Protein AF-T1GVU7-F1 (afdb_monomer)

InterPro domains:
  IPR006170 Pheromone/general odorant binding protein [PF01395] (44-124)
  IPR036728 Pheromone/general odorant binding protein superfamily [G3DSA:1.10.238.20] (23-126)
  IPR036728 Pheromone/general odorant binding protein superfamily [SSF47565] (43-124)

pLDDT: mean 81.5, std 18.79, range [39.06, 96.56]

Nearest PDB structures (foldseek):
  6qq4-assembly2_B  TM=6.944E-01  e=7.236E-03  Drosophila melanogaster
  4pt1-assembly2_B  TM=6.333E-01  e=7.872E-02  Locusta migratoria
  3b7a-assembly2_B  TM=6.644E-01  e=1.545E-01  Drosophila melanogaster
  3q8i-assembly1_A  TM=6.057E-01  e=6.607E-01  Anopheles gambiae
  7nyj-assembly1_A  TM=5.740E-01  e=3.734E-01  Varroa destructor

Radius of gyration: 17.36 Å; Cα contacts (8 Å, |Δi|>4): 112; chains: 1; bounding box: 54×26×38 Å

Structure (mmCIF, N/CA/C/O backbone):
data_AF-T1GVU7-F1
#
_entry.id   AF-T1GVU7-F1
#
loop_
_atom_site.group_PDB
_atom_site.id
_atom_site.type_symbol
_atom_site.label_atom_id
_atom_site.label_alt_id
_atom_site.label_comp_id
_atom_site.label_asym_id
_atom_site.label_entity_id
_atom_site.label_seq_id
_atom_site.pdbx_PDB_ins_code
_atom_site.Cartn_x
_atom_site.Cartn_y
_atom_site.Cartn_z
_atom_site.occupancy
_atom_site.B_iso_or_equiv
_atom_site.auth_seq_id
_atom_site.auth_comp_id
_atom_site.auth_asym_id
_atom_site.auth_atom_id
_atom_site.pdbx_PDB_model_num
ATOM 1 N N . MET A 1 1 ? 42.515 -2.861 -7.923 1.00 44.53 1 MET A N 1
ATOM 2 C CA . MET A 1 1 ? 41.591 -3.994 -8.131 1.00 44.53 1 MET A CA 1
ATOM 3 C C . MET A 1 1 ? 41.293 -4.584 -6.760 1.00 44.53 1 MET A C 1
ATOM 5 O O . MET A 1 1 ? 42.116 -5.329 -6.258 1.00 44.53 1 MET A O 1
ATOM 9 N N . ASN A 1 2 ? 40.235 -4.118 -6.086 1.00 41.12 2 ASN A N 1
ATOM 10 C CA . ASN A 1 2 ? 39.829 -4.633 -4.767 1.00 41.12 2 ASN A CA 1
ATOM 11 C C . ASN A 1 2 ? 38.379 -4.227 -4.432 1.00 41.12 2 ASN A C 1
ATOM 13 O O . ASN A 1 2 ? 38.093 -3.709 -3.364 1.00 41.12 2 ASN A O 1
ATOM 17 N N . ILE A 1 3 ? 37.458 -4.425 -5.381 1.00 47.47 3 ILE A N 1
ATOM 18 C CA . ILE A 1 3 ? 36.018 -4.178 -5.159 1.00 47.47 3 ILE A CA 1
ATOM 19 C C . ILE A 1 3 ? 35.352 -5.403 -4.492 1.00 47.47 3 ILE A C 1
ATOM 21 O O . ILE A 1 3 ? 34.315 -5.275 -3.854 1.00 47.47 3 ILE A O 1
ATOM 25 N N . LEU A 1 4 ? 35.993 -6.583 -4.531 1.00 41.12 4 LEU A N 1
ATOM 26 C CA . LEU A 1 4 ? 35.461 -7.801 -3.904 1.00 41.12 4 LEU A CA 1
ATOM 27 C C . LEU A 1 4 ? 35.395 -7.740 -2.368 1.00 41.12 4 LEU A C 1
ATOM 29 O O . LEU A 1 4 ? 34.512 -8.353 -1.779 1.00 41.12 4 LEU A O 1
ATOM 33 N N . PHE A 1 5 ? 36.297 -7.007 -1.709 1.00 39.06 5 PHE A N 1
ATOM 34 C CA . PHE A 1 5 ? 36.327 -6.962 -0.241 1.00 39.06 5 PHE A CA 1
ATOM 35 C C . PHE A 1 5 ? 35.216 -6.094 0.366 1.00 39.06 5 PHE A C 1
ATOM 37 O O . PHE A 1 5 ? 34.798 -6.354 1.490 1.00 39.06 5 PHE A O 1
ATOM 44 N N . SER A 1 6 ? 34.692 -5.112 -0.374 1.00 46.31 6 SER A N 1
ATOM 45 C CA . SER A 1 6 ? 33.597 -4.259 0.109 1.00 46.31 6 SER A CA 1
ATOM 46 C C . SER A 1 6 ? 32.228 -4.937 0.020 1.00 46.31 6 SER A C 1
ATOM 48 O O . SER A 1 6 ? 31.402 -4.721 0.899 1.00 46.31 6 SER A O 1
ATOM 50 N N . LEU A 1 7 ? 31.999 -5.809 -0.972 1.00 43.28 7 LEU A N 1
ATOM 51 C CA . LEU A 1 7 ? 30.766 -6.607 -1.055 1.00 43.28 7 LEU A CA 1
ATOM 52 C C . LEU A 1 7 ? 30.707 -7.697 0.024 1.00 43.28 7 LEU A C 1
ATOM 54 O O . LEU A 1 7 ? 29.658 -7.912 0.622 1.00 43.28 7 LEU A O 1
ATOM 58 N N . LEU A 1 8 ? 31.839 -8.337 0.332 1.00 44.25 8 LEU A N 1
ATOM 59 C CA . LEU A 1 8 ? 31.912 -9.340 1.401 1.00 44.25 8 LEU A CA 1
ATOM 60 C C . LEU A 1 8 ? 31.674 -8.739 2.796 1.00 44.25 8 LEU A C 1
ATOM 62 O O . LEU A 1 8 ? 31.098 -9.403 3.650 1.00 44.25 8 LEU A O 1
ATOM 66 N N . ALA A 1 9 ? 32.060 -7.482 3.025 1.00 47.06 9 ALA A N 1
ATOM 67 C CA . ALA A 1 9 ? 31.804 -6.806 4.296 1.00 47.06 9 ALA A CA 1
ATOM 68 C C . ALA A 1 9 ? 30.318 -6.454 4.503 1.00 47.06 9 ALA A C 1
ATOM 70 O O . ALA A 1 9 ? 29.846 -6.499 5.634 1.00 47.06 9 ALA A O 1
ATOM 71 N N . LEU A 1 10 ? 29.570 -6.159 3.433 1.00 45.91 10 LEU A N 1
ATOM 72 C CA . LEU A 1 10 ? 28.118 -5.938 3.502 1.00 45.91 10 LEU A CA 1
ATOM 73 C C . LEU A 1 10 ? 27.349 -7.239 3.771 1.00 45.91 10 LEU A C 1
ATOM 75 O O . LEU A 1 10 ? 26.410 -7.233 4.560 1.00 45.91 10 LEU A O 1
ATOM 79 N N . ILE A 1 11 ? 27.799 -8.361 3.199 1.00 51.34 11 ILE A N 1
ATOM 80 C CA . ILE A 1 11 ? 27.214 -9.688 3.459 1.00 51.34 11 ILE A CA 1
ATOM 81 C C . ILE A 1 11 ? 27.446 -10.114 4.921 1.00 51.34 11 ILE A C 1
ATOM 83 O O . ILE A 1 11 ? 26.540 -10.631 5.559 1.00 51.34 11 ILE A O 1
ATOM 87 N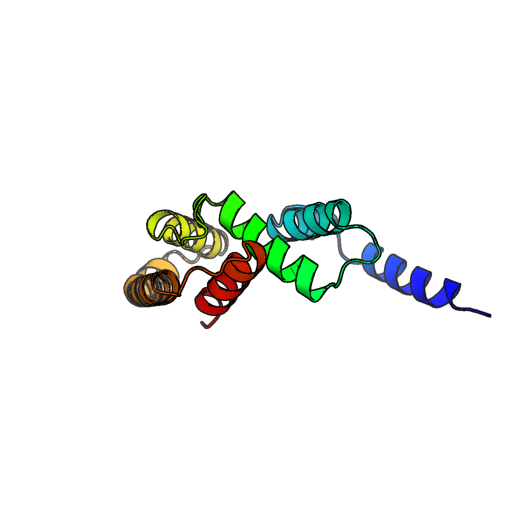 N . LEU A 1 12 ? 28.620 -9.828 5.494 1.00 43.38 12 LEU A N 1
ATOM 88 C CA . LEU A 1 12 ? 28.937 -10.217 6.877 1.00 43.38 12 LEU A CA 1
ATOM 89 C C . LEU A 1 12 ? 28.261 -9.349 7.952 1.00 43.38 12 LEU A C 1
ATOM 91 O O . LEU A 1 12 ? 28.143 -9.789 9.091 1.00 43.38 12 LEU A O 1
ATOM 95 N N . ILE A 1 13 ? 27.805 -8.137 7.620 1.00 49.53 13 ILE A N 1
ATOM 96 C CA . ILE A 1 13 ? 26.945 -7.353 8.525 1.00 49.53 13 ILE A CA 1
ATOM 97 C C . ILE A 1 13 ? 25.517 -7.927 8.514 1.00 49.53 13 ILE A C 1
ATOM 99 O O . ILE A 1 13 ? 24.872 -7.960 9.563 1.00 49.53 13 ILE A O 1
ATOM 103 N N . TYR A 1 14 ? 25.075 -8.471 7.373 1.00 45.91 14 TYR A N 1
ATOM 104 C CA . TYR A 1 14 ? 23.792 -9.166 7.223 1.00 45.91 14 TYR A CA 1
ATOM 105 C C . TYR A 1 14 ? 23.692 -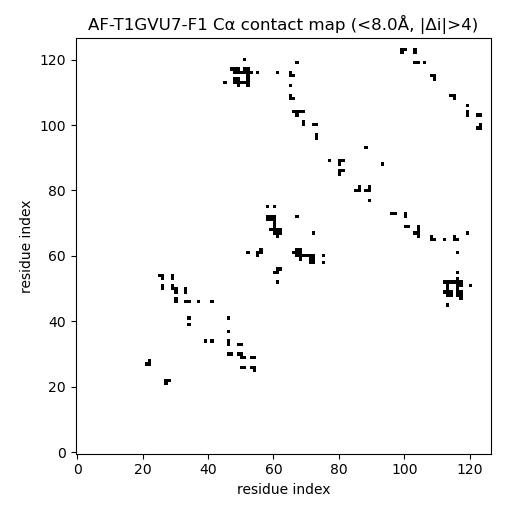10.434 8.095 1.00 45.91 14 TYR A C 1
ATOM 107 O O . TYR A 1 14 ? 22.616 -10.746 8.585 1.00 45.91 14 TYR A O 1
ATOM 115 N N . ASP A 1 15 ? 24.814 -11.111 8.368 1.00 40.25 15 ASP A N 1
ATOM 116 C CA . ASP A 1 15 ? 24.863 -12.313 9.224 1.00 40.25 15 ASP A CA 1
ATOM 117 C C . ASP A 1 15 ? 24.755 -12.029 10.739 1.00 40.25 15 ASP A C 1
ATOM 119 O O . ASP A 1 15 ? 24.605 -12.957 11.534 1.00 40.25 15 ASP A O 1
ATOM 123 N N . SER A 1 16 ? 24.867 -10.766 11.172 1.00 45.59 16 SER A N 1
ATOM 124 C CA . SER A 1 16 ? 24.842 -10.391 12.603 1.00 45.59 16 SER A CA 1
ATOM 125 C C . SER A 1 16 ? 23.523 -9.771 13.074 1.00 45.59 16 SER A C 1
ATOM 127 O O . SER A 1 16 ? 23.331 -9.560 14.272 1.00 45.59 16 SER A O 1
ATOM 129 N N . ILE A 1 17 ? 22.607 -9.532 12.138 1.00 48.25 17 ILE A N 1
ATOM 130 C CA . ILE A 1 17 ? 21.189 -9.312 12.402 1.00 48.25 17 ILE A CA 1
ATOM 131 C C . ILE A 1 17 ? 20.543 -10.694 12.287 1.00 48.25 17 ILE A C 1
ATOM 133 O O . ILE A 1 17 ? 20.712 -11.357 11.267 1.00 48.25 17 ILE A O 1
ATOM 137 N N . SER A 1 18 ? 19.869 -11.174 13.332 1.00 43.62 18 SER A N 1
ATOM 138 C CA . SER A 1 18 ? 19.136 -12.444 13.298 1.00 43.62 18 SER A CA 1
ATOM 139 C C . SER A 1 18 ? 18.236 -12.478 12.058 1.00 43.62 18 SER A C 1
ATOM 141 O O . SER A 1 18 ? 17.228 -11.780 11.998 1.00 43.62 18 SER A O 1
ATOM 143 N N . GLN A 1 19 ? 18.581 -13.312 11.068 1.00 44.59 19 GLN A N 1
ATOM 144 C CA . GLN A 1 19 ? 17.701 -13.624 9.934 1.00 44.59 19 GLN A CA 1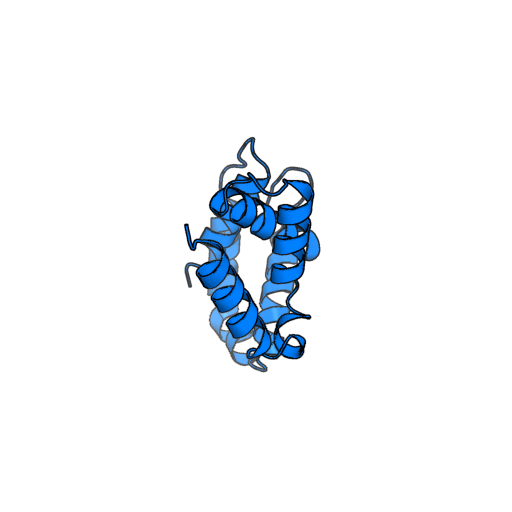
ATOM 145 C C . GLN A 1 19 ? 16.304 -14.057 10.412 1.00 44.59 19 GLN A C 1
ATOM 147 O O . GLN A 1 19 ? 15.325 -13.846 9.706 1.00 44.59 19 GLN A O 1
ATOM 152 N N . ASP A 1 20 ? 16.205 -14.585 11.633 1.00 44.31 20 ASP A N 1
ATOM 153 C CA . ASP A 1 20 ? 14.951 -14.999 12.253 1.00 44.31 20 ASP A CA 1
ATOM 154 C C . ASP A 1 20 ? 13.992 -13.831 12.576 1.00 44.31 20 ASP A C 1
ATOM 156 O O . ASP A 1 20 ? 12.785 -14.038 12.484 1.00 44.31 20 ASP A O 1
ATOM 160 N N . ASP A 1 21 ? 14.466 -12.606 12.855 1.00 48.47 21 ASP A N 1
ATOM 161 C CA . ASP A 1 21 ? 13.572 -11.474 13.191 1.00 48.47 21 ASP A CA 1
ATOM 162 C C . ASP A 1 21 ? 12.999 -10.760 11.954 1.00 48.47 21 ASP A C 1
ATOM 164 O O . ASP A 1 21 ? 11.900 -10.216 12.010 1.00 48.47 21 ASP A O 1
ATOM 168 N N . PHE A 1 22 ? 13.697 -10.801 10.813 1.00 48.22 22 PHE A N 1
ATOM 169 C CA . PHE A 1 22 ? 13.221 -10.208 9.550 1.00 48.22 22 PHE A CA 1
ATOM 170 C C . PHE A 1 22 ? 12.475 -11.203 8.649 1.00 48.22 22 PHE A C 1
ATOM 172 O O . PHE A 1 22 ? 11.763 -10.791 7.736 1.00 48.22 22 PHE A O 1
ATOM 179 N N . SER A 1 23 ? 12.612 -12.511 8.899 1.00 50.53 23 SER A N 1
ATOM 180 C CA . SER A 1 23 ? 12.038 -13.580 8.062 1.00 50.53 23 SER A CA 1
ATOM 181 C C . SER A 1 23 ? 10.507 -13.651 8.035 1.00 50.53 23 SER A C 1
ATOM 183 O O . SER A 1 23 ? 9.959 -14.368 7.203 1.00 50.53 23 SER A O 1
ATOM 185 N N . ASN A 1 24 ? 9.818 -12.924 8.921 1.00 64.19 24 ASN A N 1
ATOM 186 C CA . ASN A 1 24 ? 8.355 -12.900 8.985 1.00 64.19 24 ASN A CA 1
ATOM 187 C C . ASN A 1 24 ? 7.743 -11.553 8.582 1.00 64.19 24 ASN A C 1
ATOM 189 O O . ASN A 1 24 ? 6.523 -11.419 8.661 1.00 64.19 24 ASN A O 1
ATOM 193 N N . ASP A 1 25 ? 8.538 -10.562 8.164 1.00 80.31 25 ASP A N 1
ATOM 194 C CA . ASP A 1 25 ? 7.986 -9.287 7.706 1.00 80.31 25 ASP A CA 1
ATOM 195 C C . ASP A 1 25 ? 7.472 -9.431 6.258 1.00 80.31 25 ASP A C 1
ATOM 197 O O . ASP A 1 25 ? 8.264 -9.628 5.324 1.00 80.31 25 ASP A O 1
ATOM 201 N N . PRO A 1 26 ? 6.150 -9.299 6.026 1.00 85.62 26 PRO A N 1
ATOM 202 C CA . PRO A 1 26 ? 5.575 -9.475 4.701 1.00 85.62 26 PRO A CA 1
ATOM 203 C C . PRO A 1 26 ? 6.091 -8.464 3.666 1.00 85.62 26 PRO A C 1
ATOM 205 O O . PRO A 1 26 ? 5.931 -8.721 2.464 1.00 85.62 26 PRO A O 1
ATOM 208 N N . TYR A 1 27 ? 6.683 -7.346 4.103 1.00 87.44 27 TYR A N 1
ATOM 209 C CA . TYR A 1 27 ? 7.314 -6.344 3.251 1.00 87.44 27 TYR A CA 1
ATOM 210 C C . TYR A 1 27 ? 8.638 -6.836 2.675 1.00 87.44 27 TYR A C 1
ATOM 212 O O . TYR A 1 27 ? 8.840 -6.745 1.463 1.00 87.44 27 TYR A O 1
ATOM 220 N N . PHE A 1 28 ? 9.516 -7.412 3.501 1.00 90.50 28 PHE A N 1
ATOM 221 C CA . PHE A 1 28 ? 10.806 -7.930 3.036 1.00 90.50 28 PHE A CA 1
ATOM 222 C C . PHE A 1 28 ? 10.625 -9.049 2.010 1.00 90.50 28 PHE A C 1
ATOM 224 O O . PHE A 1 28 ? 11.294 -9.038 0.975 1.00 90.50 28 PHE A O 1
ATOM 231 N N . ASP A 1 29 ? 9.654 -9.938 2.226 1.00 91.50 29 ASP A N 1
ATOM 232 C CA . ASP A 1 29 ? 9.240 -10.926 1.223 1.00 91.50 29 ASP A CA 1
ATOM 233 C C . ASP A 1 29 ? 8.898 -10.265 -0.120 1.00 91.50 29 ASP A C 1
ATOM 235 O O . ASP A 1 29 ? 9.398 -10.660 -1.172 1.00 91.50 29 ASP A O 1
ATOM 239 N N . CYS A 1 30 ? 8.051 -9.230 -0.086 1.00 94.12 30 CYS A N 1
ATOM 240 C CA . CYS A 1 30 ? 7.644 -8.499 -1.280 1.00 94.12 30 CYS A CA 1
ATOM 241 C C . CYS A 1 30 ? 8.832 -7.827 -1.973 1.00 94.12 30 CYS A C 1
ATOM 243 O O . CYS A 1 30 ? 8.936 -7.885 -3.200 1.00 94.12 30 CYS A O 1
ATOM 245 N N . TYR A 1 31 ? 9.738 -7.223 -1.206 1.00 93.56 31 TYR A N 1
ATOM 246 C CA . TYR A 1 31 ? 10.936 -6.587 -1.737 1.00 93.56 31 TYR A CA 1
ATOM 247 C C . TYR A 1 31 ? 11.824 -7.593 -2.476 1.00 93.56 31 TYR A C 1
ATOM 249 O O . TYR A 1 31 ? 12.183 -7.365 -3.634 1.00 93.56 31 TYR A O 1
ATOM 257 N N . PHE A 1 32 ? 12.134 -8.736 -1.857 1.00 93.31 32 PHE A N 1
ATOM 258 C CA . PHE A 1 32 ? 12.982 -9.755 -2.478 1.00 93.31 32 PHE A CA 1
ATOM 259 C C . PHE A 1 32 ? 12.318 -10.433 -3.677 1.00 93.31 32 PHE A C 1
ATOM 261 O O . PHE A 1 32 ? 12.980 -10.642 -4.697 1.00 93.31 32 PHE A O 1
ATOM 268 N N . ASP A 1 33 ? 11.020 -10.731 -3.610 1.00 94.44 33 ASP A N 1
ATOM 269 C CA . ASP A 1 33 ? 10.275 -11.302 -4.737 1.00 94.44 33 ASP A CA 1
ATOM 270 C C . ASP A 1 33 ? 10.280 -10.364 -5.949 1.00 94.44 33 ASP A C 1
ATOM 272 O O . ASP A 1 33 ? 10.513 -10.790 -7.088 1.00 94.44 33 ASP A O 1
ATOM 276 N N . VAL A 1 34 ? 10.060 -9.068 -5.715 1.00 95.69 34 VAL A N 1
ATOM 277 C CA . VAL A 1 34 ? 10.110 -8.039 -6.757 1.00 95.69 34 VAL A 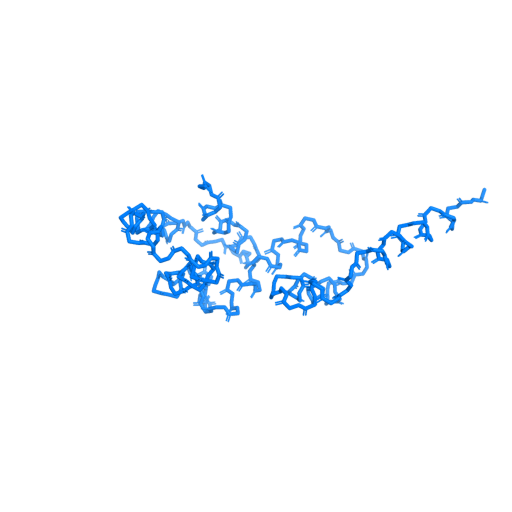CA 1
ATOM 278 C C . VAL A 1 34 ? 11.525 -7.896 -7.309 1.00 95.69 34 VAL A C 1
ATOM 280 O O . VAL A 1 34 ? 11.691 -7.943 -8.530 1.00 95.69 34 VAL A O 1
ATOM 283 N N . ALA A 1 35 ? 12.540 -7.778 -6.450 1.00 94.12 35 ALA A N 1
ATOM 284 C CA . ALA A 1 35 ? 13.937 -7.653 -6.861 1.00 94.12 35 ALA A CA 1
ATOM 285 C C . ALA A 1 35 ? 14.374 -8.839 -7.738 1.00 94.12 35 ALA A C 1
ATOM 287 O O . ALA A 1 35 ? 14.896 -8.650 -8.838 1.00 94.12 35 ALA A O 1
ATOM 288 N N . ASN A 1 36 ? 14.064 -10.068 -7.313 1.00 94.81 36 ASN A N 1
ATOM 289 C CA . ASN A 1 36 ? 14.365 -11.287 -8.066 1.00 94.81 36 ASN A CA 1
ATOM 290 C C . ASN A 1 36 ? 13.665 -11.320 -9.430 1.00 94.81 36 ASN A C 1
ATOM 292 O O . ASN A 1 36 ? 14.239 -11.776 -10.420 1.00 94.81 36 ASN A O 1
ATOM 296 N N . LYS A 1 37 ? 12.423 -10.828 -9.501 1.00 95.31 37 LYS A N 1
ATOM 297 C CA . LYS A 1 37 ? 11.646 -10.778 -10.743 1.00 95.31 37 LYS A CA 1
ATOM 298 C C . LYS A 1 37 ? 12.130 -9.695 -11.707 1.00 95.31 37 LYS A C 1
ATOM 300 O O . LYS A 1 37 ? 12.040 -9.886 -12.920 1.00 95.31 37 LYS A O 1
ATOM 305 N N . MET A 1 38 ? 12.586 -8.558 -11.188 1.00 93.56 38 MET A N 1
ATOM 306 C CA . MET A 1 38 ? 13.067 -7.431 -11.989 1.00 93.56 38 MET A CA 1
ATOM 307 C C . MET A 1 38 ? 14.517 -7.613 -12.451 1.00 93.56 38 MET A C 1
ATOM 309 O O . MET A 1 38 ? 14.879 -7.119 -13.518 1.00 93.56 38 MET A O 1
ATOM 313 N N . GLY A 1 39 ? 15.307 -8.386 -11.707 1.00 93.44 39 GLY A N 1
ATOM 314 C CA . GLY A 1 39 ? 16.685 -8.719 -12.039 1.00 93.44 39 GLY A CA 1
ATOM 315 C C . GLY A 1 39 ? 17.713 -7.760 -11.425 1.00 93.44 39 GLY A C 1
ATOM 316 O O . GLY A 1 39 ? 17.354 -6.738 -10.846 1.00 93.44 39 GLY A O 1
ATOM 317 N N . PRO A 1 40 ? 19.010 -8.091 -11.548 1.00 89.88 40 PRO A N 1
ATOM 318 C CA . PRO A 1 40 ? 20.092 -7.434 -10.806 1.00 89.88 40 PRO A CA 1
ATOM 319 C C . PRO A 1 40 ? 20.383 -5.987 -11.230 1.00 89.88 40 PRO A C 1
ATOM 321 O O . PRO A 1 40 ? 21.023 -5.263 -10.478 1.00 89.88 40 PRO A O 1
ATOM 324 N N . ASP A 1 41 ? 19.926 -5.568 -12.413 1.00 92.69 41 ASP A N 1
ATOM 325 C CA . ASP A 1 41 ? 20.130 -4.210 -12.942 1.00 92.69 41 ASP A CA 1
ATOM 326 C C . ASP A 1 41 ? 18.926 -3.286 -12.677 1.00 92.69 41 ASP A C 1
ATOM 328 O O . ASP A 1 41 ? 18.842 -2.185 -13.226 1.00 92.69 41 ASP A O 1
ATOM 332 N N . ALA A 1 42 ? 17.946 -3.753 -11.899 1.00 91.06 42 ALA A N 1
ATOM 333 C CA . ALA A 1 42 ? 16.764 -2.976 -11.574 1.00 91.06 42 ALA A CA 1
ATOM 334 C C . ALA A 1 42 ? 17.097 -1.826 -10.614 1.00 91.06 42 ALA A C 1
ATOM 336 O O . ALA A 1 42 ? 17.898 -1.964 -9.693 1.00 91.06 42 ALA A O 1
ATOM 337 N N . ASP A 1 43 ? 16.454 -0.685 -10.842 1.00 95.00 43 ASP A N 1
ATOM 338 C CA . ASP A 1 43 ? 16.570 0.492 -9.987 1.00 95.00 43 ASP A CA 1
ATOM 339 C C . ASP A 1 43 ? 15.955 0.221 -8.602 1.00 95.00 43 ASP A C 1
ATOM 341 O O . ASP A 1 43 ? 14.819 -0.244 -8.510 1.00 95.00 43 ASP A O 1
ATOM 345 N N . GLU A 1 44 ? 16.696 0.496 -7.526 1.00 93.06 44 GLU A N 1
ATOM 346 C CA . GLU A 1 44 ? 16.260 0.188 -6.153 1.00 93.06 44 GLU A CA 1
ATOM 347 C C . GLU A 1 44 ? 14.993 0.954 -5.760 1.00 93.06 44 GLU A C 1
ATOM 349 O O . GLU A 1 44 ? 14.096 0.375 -5.148 1.00 93.06 44 GLU A O 1
ATOM 354 N N . ALA A 1 45 ? 14.864 2.222 -6.172 1.00 93.44 45 ALA A N 1
ATOM 355 C CA . ALA A 1 45 ? 13.645 2.990 -5.924 1.00 93.44 45 ALA A CA 1
ATOM 356 C C . ALA A 1 45 ? 12.453 2.344 -6.641 1.00 93.44 45 ALA A C 1
ATOM 358 O O . ALA A 1 45 ? 11.374 2.193 -6.072 1.00 93.44 45 ALA A O 1
ATOM 359 N N . ARG A 1 46 ? 12.672 1.846 -7.861 1.00 95.12 46 ARG A N 1
ATOM 360 C CA . ARG A 1 46 ? 11.647 1.102 -8.582 1.00 95.12 46 ARG A CA 1
ATOM 361 C C . ARG A 1 46 ? 11.267 -0.223 -7.916 1.00 95.12 46 ARG A C 1
ATOM 363 O O . ARG A 1 46 ? 10.092 -0.596 -7.952 1.00 95.12 46 ARG A O 1
ATOM 370 N N . ILE A 1 47 ? 12.234 -0.948 -7.356 1.00 95.38 47 ILE A N 1
ATOM 371 C CA . ILE A 1 47 ? 11.963 -2.163 -6.577 1.00 95.38 47 ILE A CA 1
ATOM 372 C C . ILE A 1 47 ? 11.094 -1.800 -5.373 1.00 95.38 47 ILE A C 1
ATOM 374 O O . ILE A 1 47 ? 10.076 -2.457 -5.168 1.00 95.38 47 ILE A O 1
ATOM 378 N 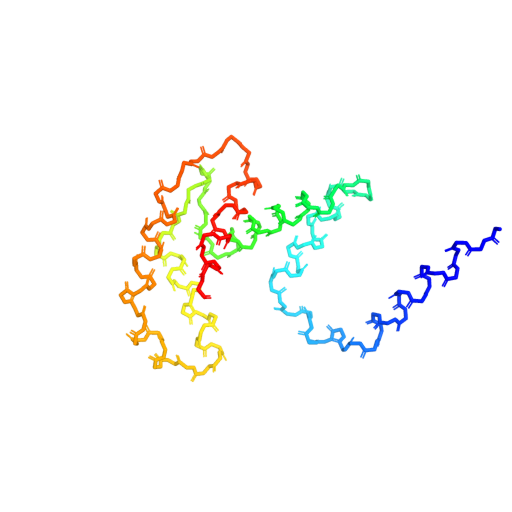N . SER A 1 48 ? 11.439 -0.729 -4.653 1.00 95.00 48 SER A N 1
ATOM 379 C CA . SER A 1 48 ? 10.671 -0.224 -3.511 1.00 95.00 48 SER A CA 1
ATOM 380 C C . SER A 1 48 ? 9.218 0.081 -3.890 1.00 95.00 48 SER A C 1
ATOM 382 O O . SER A 1 48 ? 8.312 -0.504 -3.305 1.00 95.00 48 SER A O 1
ATOM 384 N N . ASP A 1 49 ? 8.973 0.862 -4.950 1.00 96.25 49 ASP A N 1
ATOM 385 C CA . ASP A 1 49 ? 7.606 1.187 -5.402 1.00 96.25 49 ASP A CA 1
ATOM 386 C C . ASP A 1 49 ? 6.760 -0.075 -5.670 1.00 96.25 49 ASP A C 1
ATOM 388 O O . ASP A 1 49 ? 5.555 -0.172 -5.392 1.00 96.25 49 ASP A O 1
ATOM 392 N N . CYS A 1 50 ? 7.390 -1.069 -6.298 1.00 96.56 50 CYS A N 1
ATOM 393 C CA . CYS A 1 50 ? 6.738 -2.326 -6.626 1.00 96.56 50 CYS A CA 1
ATOM 394 C C . CYS A 1 50 ? 6.551 -3.212 -5.381 1.00 96.56 50 CYS A C 1
ATOM 396 O O . CYS A 1 50 ? 5.553 -3.936 -5.312 1.00 96.56 50 CYS A O 1
ATOM 398 N N . ALA A 1 51 ? 7.459 -3.141 -4.405 1.00 96.19 51 ALA A N 1
ATOM 399 C CA . ALA A 1 51 ? 7.345 -3.812 -3.116 1.00 96.19 51 ALA A CA 1
ATOM 400 C C . ALA A 1 51 ? 6.177 -3.240 -2.300 1.00 96.19 51 ALA A C 1
ATOM 402 O O . ALA A 1 51 ? 5.353 -4.020 -1.828 1.00 96.19 51 ALA A O 1
ATOM 403 N N . ASP A 1 52 ? 6.008 -1.915 -2.257 1.00 95.50 52 ASP A N 1
ATOM 404 C CA . ASP A 1 52 ? 4.868 -1.253 -1.603 1.00 95.50 52 ASP A CA 1
ATOM 405 C C . ASP A 1 52 ? 3.537 -1.724 -2.202 1.00 95.50 52 ASP A C 1
ATOM 407 O O . ASP A 1 52 ? 2.568 -2.027 -1.503 1.00 95.50 52 ASP A O 1
ATOM 411 N N . THR A 1 53 ? 3.494 -1.854 -3.531 1.00 95.88 53 THR A N 1
ATOM 412 C CA . THR A 1 53 ? 2.316 -2.382 -4.232 1.00 95.88 53 THR A CA 1
ATOM 413 C C . THR A 1 53 ? 2.054 -3.844 -3.889 1.00 95.88 53 THR A C 1
ATOM 415 O O . THR A 1 53 ? 0.905 -4.209 -3.651 1.00 95.88 53 THR A O 1
ATOM 418 N N . CYS A 1 54 ? 3.096 -4.680 -3.874 1.00 95.88 54 CYS A N 1
ATOM 419 C CA . CYS A 1 54 ? 2.994 -6.084 -3.475 1.00 95.88 54 CYS A CA 1
ATOM 420 C C . CYS A 1 54 ? 2.473 -6.210 -2.041 1.00 95.88 54 CYS A C 1
ATOM 422 O O . CYS A 1 54 ? 1.578 -7.011 -1.776 1.00 95.88 54 CYS A O 1
ATOM 424 N N . TYR A 1 55 ? 2.987 -5.380 -1.138 1.00 93.56 55 TYR A N 1
ATOM 425 C CA . TYR A 1 55 ? 2.603 -5.377 0.260 1.00 93.56 55 TYR A CA 1
ATOM 426 C C . TYR A 1 55 ? 1.122 -5.031 0.423 1.00 93.56 55 TYR A C 1
ATOM 428 O O . TYR A 1 55 ? 0.366 -5.796 1.017 1.00 93.56 55 TYR A O 1
ATOM 436 N N . LEU A 1 56 ? 0.661 -3.948 -0.209 1.00 94.56 56 LEU A N 1
ATOM 437 C CA . LEU A 1 56 ? -0.758 -3.585 -0.212 1.00 94.56 56 LEU A CA 1
ATOM 438 C C . LEU A 1 56 ? -1.640 -4.668 -0.862 1.00 94.56 56 LEU A C 1
ATOM 440 O O . LEU A 1 56 ? -2.761 -4.895 -0.409 1.00 94.56 56 LEU A O 1
ATOM 444 N N . ASP A 1 57 ? -1.165 -5.355 -1.902 1.00 94.81 57 ASP A N 1
ATOM 445 C CA . ASP A 1 57 ? -1.898 -6.456 -2.545 1.00 94.81 57 ASP A CA 1
ATOM 446 C C . ASP A 1 57 ? -2.023 -7.685 -1.628 1.00 94.81 57 ASP A C 1
ATOM 448 O O . ASP A 1 57 ? -3.103 -8.276 -1.566 1.00 94.81 57 ASP A O 1
ATOM 452 N N . LYS A 1 58 ?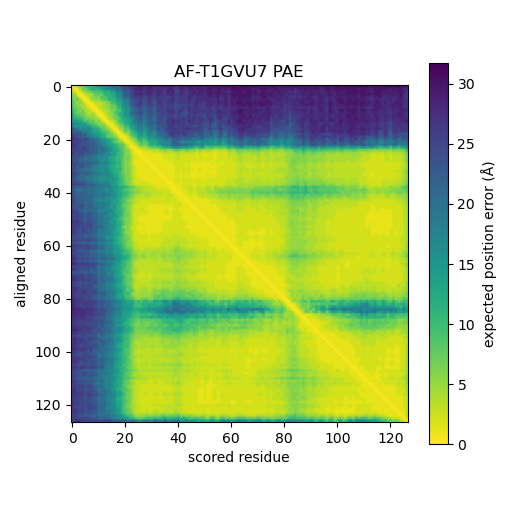 -0.991 -8.017 -0.831 1.00 92.31 58 LYS A N 1
ATOM 453 C CA . LYS A 1 58 ? -1.040 -9.110 0.166 1.00 92.31 58 LYS A CA 1
ATOM 454 C C . LYS A 1 58 ? -2.175 -8.933 1.183 1.00 92.31 58 LYS A C 1
ATOM 456 O O . LYS A 1 58 ? -2.791 -9.919 1.580 1.00 92.31 58 LYS A O 1
ATOM 461 N N . PHE A 1 59 ? -2.489 -7.693 1.560 1.00 92.81 59 PHE A N 1
ATOM 462 C CA . PHE A 1 59 ? -3.614 -7.368 2.451 1.00 92.81 59 PHE A CA 1
ATOM 463 C C . PHE A 1 59 ? -4.929 -7.086 1.706 1.00 92.81 59 PHE A C 1
ATOM 465 O O . PHE A 1 59 ? -5.925 -6.704 2.323 1.00 92.81 59 PHE A O 1
ATOM 472 N N . GLU A 1 60 ? -4.958 -7.249 0.378 1.00 95.06 60 GLU A N 1
ATOM 473 C CA . GLU A 1 60 ? -6.064 -6.852 -0.506 1.00 95.06 60 GLU A CA 1
ATOM 474 C C . GLU A 1 60 ? -6.427 -5.351 -0.391 1.00 95.06 60 GLU A C 1
ATOM 476 O O . GLU A 1 60 ? -7.542 -4.926 -0.724 1.00 95.06 60 GLU A O 1
ATOM 481 N N . ALA A 1 61 ? -5.487 -4.537 0.099 1.00 95.31 61 ALA A N 1
ATOM 482 C CA . ALA A 1 61 ? -5.612 -3.099 0.309 1.00 95.31 61 ALA A CA 1
ATOM 483 C C . ALA A 1 61 ? -5.571 -2.311 -1.006 1.00 95.31 61 ALA A C 1
ATOM 485 O O . ALA A 1 61 ? -6.041 -1.175 -1.053 1.00 95.31 61 ALA A O 1
ATOM 486 N N . ILE A 1 62 ? -5.097 -2.919 -2.094 1.00 94.19 62 ILE A N 1
ATOM 487 C CA . ILE A 1 62 ? -5.246 -2.412 -3.457 1.00 94.19 62 ILE A CA 1
ATOM 488 C C . ILE A 1 62 ? -6.026 -3.424 -4.300 1.00 94.19 62 ILE A C 1
ATOM 490 O O . ILE A 1 62 ? -5.852 -4.631 -4.182 1.00 94.19 62 ILE A O 1
ATO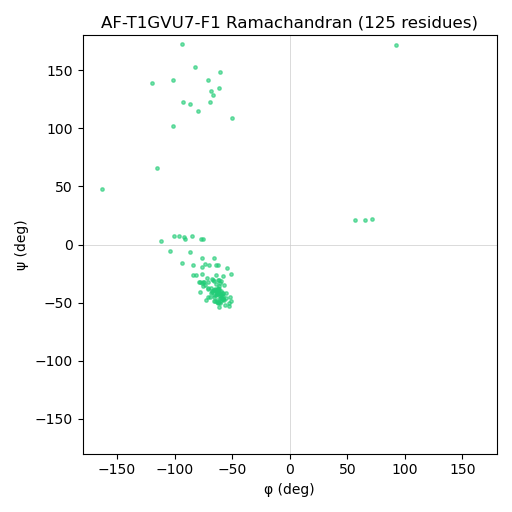M 494 N N . ASN A 1 63 ? -6.936 -2.952 -5.149 1.00 92.31 63 ASN A N 1
ATOM 495 C CA . ASN A 1 63 ? -7.667 -3.828 -6.063 1.00 92.31 63 ASN A CA 1
ATOM 496 C C . ASN A 1 63 ? -6.991 -3.911 -7.439 1.00 92.31 63 ASN A C 1
ATOM 498 O O . ASN A 1 63 ? -6.107 -3.128 -7.781 1.00 92.31 63 ASN A O 1
ATOM 502 N N . LYS A 1 64 ? -7.493 -4.805 -8.301 1.00 91.38 64 LYS A N 1
ATOM 503 C CA . LYS A 1 64 ? -6.975 -5.020 -9.668 1.00 91.38 64 LYS A CA 1
ATOM 504 C C . LYS A 1 64 ? -6.899 -3.768 -10.557 1.00 91.38 64 LYS A C 1
ATOM 506 O O . LYS A 1 64 ? -6.188 -3.786 -11.562 1.00 91.38 64 LYS A O 1
ATOM 511 N N . ASN A 1 65 ? -7.648 -2.715 -10.221 1.00 91.50 65 ASN A N 1
ATOM 512 C CA . ASN A 1 65 ? -7.652 -1.444 -10.944 1.00 91.50 65 ASN A CA 1
ATOM 513 C C . ASN A 1 65 ? -6.642 -0.439 -10.367 1.00 91.50 65 ASN A C 1
ATOM 515 O O . ASN A 1 65 ? -6.670 0.716 -10.774 1.00 91.50 65 ASN A O 1
ATOM 519 N N . GLY A 1 66 ? -5.804 -0.841 -9.407 1.00 91.31 66 GLY A N 1
ATOM 520 C CA . GLY A 1 66 ? -4.852 0.043 -8.742 1.00 91.31 66 GLY A CA 1
ATOM 521 C C . GLY A 1 66 ? -5.513 1.041 -7.793 1.00 91.31 66 GLY A C 1
ATOM 522 O O . GLY A 1 66 ? -4.934 2.087 -7.546 1.00 91.31 66 GLY A O 1
ATOM 523 N N . LYS A 1 67 ? -6.735 0.769 -7.307 1.00 94.88 67 LYS A N 1
ATOM 524 C CA . LYS A 1 67 ? -7.421 1.618 -6.319 1.00 94.88 67 LYS A CA 1
ATOM 525 C C . LYS A 1 67 ? -7.319 1.034 -4.923 1.00 94.88 67 LYS A C 1
ATOM 527 O O . LYS A 1 67 ? -7.521 -0.169 -4.755 1.00 94.88 67 LYS A O 1
ATOM 532 N N . LEU A 1 68 ? -7.146 1.917 -3.947 1.00 94.88 68 LEU A N 1
ATOM 533 C CA . LEU A 1 68 ? -7.187 1.580 -2.532 1.00 94.88 68 LEU A CA 1
ATOM 534 C C . LEU A 1 68 ? -8.559 1.007 -2.121 1.00 94.88 68 LEU A C 1
ATOM 536 O O . LEU A 1 68 ? -9.611 1.558 -2.467 1.00 94.88 68 LEU A O 1
ATOM 540 N N . ASN A 1 69 ? -8.554 -0.080 -1.357 1.00 95.69 69 ASN A N 1
ATOM 541 C CA . ASN A 1 69 ? -9.719 -0.659 -0.706 1.00 95.69 69 ASN A CA 1
ATOM 542 C C . ASN A 1 69 ? -9.728 -0.259 0.774 1.00 95.69 69 ASN A C 1
ATOM 544 O O . ASN A 1 69 ? -9.028 -0.849 1.592 1.00 95.69 69 ASN A O 1
ATOM 548 N N . LYS A 1 70 ? -10.560 0.730 1.112 1.00 94.31 70 LYS A N 1
ATOM 549 C CA . LYS A 1 70 ? -10.634 1.325 2.456 1.00 94.31 70 LYS A CA 1
ATOM 550 C C . LYS A 1 70 ? -10.818 0.294 3.567 1.00 94.31 70 LYS A C 1
ATOM 552 O O . LYS A 1 70 ? -10.125 0.356 4.571 1.00 94.31 70 LYS A O 1
ATOM 557 N N . GLU A 1 71 ? -11.724 -0.663 3.372 1.00 93.88 71 GLU A N 1
ATOM 558 C CA . GLU A 1 71 ? -12.040 -1.679 4.385 1.00 93.88 71 GLU A CA 1
ATOM 559 C C . GLU A 1 71 ? -10.830 -2.575 4.678 1.00 93.88 71 GLU A C 1
ATOM 561 O O . GLU A 1 71 ? -10.570 -2.944 5.822 1.00 93.88 71 GLU A O 1
ATOM 566 N N . LYS A 1 72 ? -10.075 -2.920 3.633 1.00 95.31 72 LYS A N 1
ATOM 567 C CA . LYS A 1 72 ? -8.893 -3.776 3.740 1.00 95.31 72 LYS A CA 1
ATOM 568 C C . LYS A 1 72 ? -7.699 -3.032 4.332 1.00 95.31 72 LYS A C 1
ATOM 570 O O . LYS A 1 72 ? -6.990 -3.609 5.143 1.00 95.31 72 LYS A O 1
ATOM 575 N N . VAL A 1 73 ? -7.543 -1.745 4.020 1.00 93.06 73 VAL A N 1
ATOM 576 C CA . VAL A 1 73 ? -6.538 -0.879 4.662 1.00 93.06 73 VAL A CA 1
ATOM 577 C C . VAL A 1 73 ? -6.821 -0.729 6.152 1.00 93.06 73 VAL A C 1
ATOM 579 O O . VAL A 1 73 ? -5.908 -0.848 6.955 1.00 93.06 73 VAL A O 1
ATOM 582 N N . TRP A 1 74 ? -8.087 -0.549 6.537 1.00 91.00 74 TRP A N 1
ATOM 583 C CA . TRP A 1 74 ? -8.473 -0.526 7.948 1.00 91.00 74 TRP A CA 1
ATOM 584 C C . TRP A 1 74 ? -8.084 -1.829 8.653 1.00 91.00 74 TRP A C 1
ATOM 586 O O . TRP A 1 74 ? -7.462 -1.820 9.709 1.00 91.00 74 TRP A O 1
ATOM 596 N N . LYS A 1 75 ? -8.392 -2.978 8.043 1.00 88.94 75 LYS A N 1
ATOM 597 C CA . LYS A 1 75 ? -7.981 -4.283 8.580 1.00 88.94 75 LYS A CA 1
ATOM 598 C C . LYS A 1 75 ? -6.462 -4.410 8.700 1.00 88.94 75 LYS A C 1
ATOM 600 O O . LYS A 1 75 ? -6.000 -4.940 9.701 1.00 88.94 75 LYS A O 1
ATOM 605 N N . MET A 1 76 ? -5.714 -3.912 7.719 1.00 88.81 76 MET A N 1
ATOM 606 C CA . MET A 1 76 ? -4.251 -3.893 7.737 1.00 88.81 76 MET A CA 1
ATOM 607 C C . MET A 1 76 ? -3.708 -3.055 8.906 1.00 88.81 76 MET A C 1
ATOM 609 O O . MET A 1 76 ? -2.910 -3.568 9.678 1.00 88.81 76 MET A O 1
ATOM 613 N N . ILE A 1 77 ? -4.200 -1.823 9.094 1.00 84.69 77 ILE A N 1
ATOM 614 C CA . ILE A 1 77 ? -3.813 -0.950 10.220 1.00 84.69 77 ILE A CA 1
ATOM 615 C C . ILE A 1 77 ? -4.149 -1.612 11.557 1.00 84.69 77 ILE A C 1
ATOM 617 O O . ILE A 1 77 ? -3.318 -1.629 12.457 1.00 84.69 77 ILE A O 1
ATOM 621 N N . ASN A 1 78 ? -5.335 -2.215 11.674 1.00 82.25 78 ASN A N 1
ATOM 622 C CA . ASN A 1 78 ? -5.709 -2.954 12.877 1.00 82.25 78 ASN A CA 1
ATOM 623 C C . ASN A 1 78 ? -4.728 -4.084 13.180 1.00 82.25 78 ASN A C 1
ATOM 625 O O . ASN A 1 78 ? -4.346 -4.234 14.327 1.00 82.25 78 ASN A O 1
ATOM 629 N N . ILE A 1 79 ? -4.306 -4.866 12.185 1.00 81.25 79 ILE A N 1
ATOM 630 C CA . ILE A 1 79 ? -3.327 -5.940 12.404 1.00 81.25 79 ILE A CA 1
ATOM 631 C C . ILE A 1 79 ? -2.002 -5.354 12.902 1.00 81.25 79 ILE A C 1
ATOM 633 O O . ILE A 1 79 ? -1.520 -5.786 13.941 1.00 81.25 79 ILE A O 1
ATOM 637 N N . MET A 1 80 ? -1.478 -4.328 12.228 1.00 77.06 80 MET A N 1
ATOM 638 C CA . MET A 1 80 ? -0.198 -3.704 12.586 1.00 77.06 80 MET A CA 1
ATOM 639 C C . MET A 1 80 ? -0.204 -3.120 14.004 1.00 77.06 80 MET A C 1
ATOM 641 O O . MET A 1 80 ? 0.708 -3.369 14.778 1.00 77.06 80 MET A O 1
ATOM 645 N N . VAL A 1 81 ? -1.253 -2.380 14.373 1.00 74.88 81 VAL A N 1
ATOM 646 C CA . VAL A 1 81 ? -1.331 -1.709 15.683 1.00 74.88 81 VAL A CA 1
ATOM 647 C C . VAL A 1 81 ? -1.691 -2.688 16.812 1.00 74.88 81 VAL A C 1
ATOM 649 O O . VAL A 1 81 ? -1.245 -2.528 17.948 1.00 74.88 81 VAL A O 1
ATOM 652 N N . ILE A 1 82 ? -2.492 -3.724 16.531 1.00 68.06 82 ILE A N 1
ATOM 653 C CA . ILE A 1 82 ? -2.863 -4.738 17.533 1.00 68.06 82 ILE A CA 1
ATOM 654 C C . ILE A 1 82 ? -1.710 -5.710 17.795 1.00 68.06 82 ILE A C 1
ATOM 656 O O . ILE A 1 82 ? -1.565 -6.159 18.932 1.00 68.06 82 ILE A O 1
ATOM 660 N N . GLU A 1 83 ? -0.885 -6.032 16.794 1.00 65.69 83 GLU A N 1
ATOM 661 C CA . GLU A 1 83 ? 0.346 -6.808 17.007 1.00 65.69 83 GLU A CA 1
ATOM 662 C C . GLU A 1 83 ? 1.303 -6.089 17.973 1.00 65.69 83 GLU A C 1
ATOM 664 O O . GLU A 1 83 ? 1.916 -6.744 18.819 1.00 65.69 83 GLU A O 1
ATOM 669 N N . ASP A 1 84 ? 1.296 -4.753 17.973 1.00 64.56 84 ASP A N 1
ATOM 670 C CA . ASP A 1 84 ? 1.997 -3.912 18.953 1.00 64.56 84 ASP A CA 1
ATOM 671 C C . ASP A 1 84 ? 1.286 -3.815 20.324 1.00 64.56 84 ASP A C 1
ATOM 673 O O . ASP A 1 84 ? 1.760 -3.146 21.246 1.00 64.56 84 ASP A O 1
ATOM 677 N N . ASN A 1 85 ? 0.186 -4.555 20.514 1.00 59.56 85 ASN A N 1
ATOM 678 C CA . ASN A 1 85 ? -0.582 -4.689 21.756 1.00 59.56 85 ASN A CA 1
ATOM 679 C C . ASN A 1 85 ? -1.286 -3.399 22.230 1.00 59.56 85 ASN A C 1
ATOM 681 O O . ASN A 1 85 ? -1.657 -3.297 23.404 1.00 59.56 85 ASN A O 1
ATOM 685 N N . ASP A 1 86 ? -1.522 -2.440 21.329 1.00 72.62 86 ASP A N 1
ATOM 686 C CA . ASP A 1 86 ? -2.129 -1.144 21.653 1.00 72.62 86 ASP A CA 1
ATOM 687 C C . ASP A 1 86 ? -3.502 -0.952 20.983 1.00 72.62 86 ASP A C 1
ATOM 689 O O . ASP A 1 86 ? -3.730 -0.088 20.137 1.00 72.62 86 ASP A O 1
ATOM 693 N N . GLN A 1 87 ? -4.476 -1.769 21.392 1.00 73.69 87 GLN A N 1
ATOM 694 C CA . GLN A 1 87 ? -5.871 -1.602 20.957 1.00 73.69 87 GLN A CA 1
ATOM 695 C C . GLN A 1 87 ? -6.428 -0.208 21.317 1.00 73.69 87 GLN A C 1
ATOM 697 O O . GLN A 1 87 ? -7.308 0.299 20.622 1.00 73.69 87 GLN A O 1
ATOM 702 N N . SER A 1 88 ? -5.909 0.426 22.376 1.00 77.12 88 SER A N 1
ATOM 703 C CA . SER A 1 88 ? -6.276 1.794 22.751 1.00 77.12 88 SER A CA 1
ATOM 704 C C . SER A 1 88 ? -5.906 2.817 21.681 1.00 77.12 88 SER A C 1
ATOM 706 O O . SER A 1 88 ? -6.704 3.718 21.436 1.00 77.12 88 SER A O 1
ATOM 708 N N . MET A 1 89 ? -4.768 2.659 20.997 1.00 76.19 89 MET A N 1
ATOM 709 C CA . MET A 1 89 ? -4.389 3.530 19.882 1.00 76.19 89 MET A CA 1
ATOM 710 C C . MET A 1 89 ? -5.354 3.415 18.703 1.00 76.19 89 MET A C 1
ATOM 712 O O . MET A 1 89 ? -5.711 4.428 18.106 1.00 76.19 89 MET A O 1
ATOM 716 N N . VAL A 1 90 ? -5.819 2.208 18.375 1.00 78.50 90 VAL A N 1
ATOM 717 C CA . VAL A 1 90 ? -6.821 2.025 17.312 1.00 78.50 90 VAL A CA 1
ATOM 718 C C . VAL A 1 90 ? -8.091 2.817 17.621 1.00 78.50 90 VAL A C 1
ATOM 720 O O . VAL A 1 90 ? -8.599 3.526 16.751 1.00 78.50 90 VAL A O 1
ATOM 723 N N . ASP A 1 91 ? -8.591 2.715 18.851 1.00 81.44 91 ASP A N 1
ATOM 724 C CA . ASP A 1 91 ? -9.826 3.383 19.257 1.00 81.44 91 ASP A CA 1
ATOM 725 C C . ASP A 1 91 ? -9.638 4.910 19.321 1.00 81.44 91 ASP A C 1
ATOM 727 O O . ASP A 1 91 ? -10.465 5.654 18.783 1.00 81.44 91 ASP A O 1
ATOM 731 N N . GLU A 1 92 ? -8.529 5.377 19.911 1.00 82.75 92 GLU A N 1
ATOM 732 C CA . GLU A 1 92 ? -8.188 6.800 20.061 1.00 82.75 92 GLU A CA 1
ATOM 733 C C . GLU A 1 92 ? -7.983 7.501 18.712 1.00 82.75 92 GLU A C 1
ATOM 735 O O . GLU A 1 92 ? -8.455 8.622 18.516 1.00 82.75 92 GLU A O 1
ATOM 740 N N . PHE A 1 93 ? -7.330 6.834 17.758 1.00 82.94 93 PHE A N 1
ATOM 741 C CA . PHE A 1 93 ? -7.001 7.409 16.453 1.00 82.94 93 PHE A CA 1
ATOM 742 C C . PHE A 1 93 ? -7.943 6.968 15.329 1.00 82.94 93 PHE A C 1
ATOM 744 O O . PHE A 1 93 ? -7.714 7.331 14.177 1.00 82.94 93 PHE A O 1
ATOM 751 N N . SER A 1 94 ? -9.029 6.253 15.631 1.00 86.19 94 SER A N 1
ATOM 752 C CA . SER A 1 94 ? -9.974 5.728 14.631 1.00 86.19 94 SER A CA 1
ATOM 753 C C . SER A 1 94 ? -10.480 6.784 13.639 1.00 86.19 94 SER A C 1
ATOM 755 O O . SER A 1 94 ? -10.387 6.583 12.429 1.00 86.19 94 SER A O 1
ATOM 757 N N . GLU A 1 95 ? -10.925 7.949 14.120 1.00 88.75 95 GLU A N 1
ATOM 758 C CA . GLU A 1 95 ? -11.359 9.065 13.262 1.00 88.75 95 GLU A CA 1
ATOM 759 C C . GLU A 1 95 ? -10.212 9.624 12.400 1.00 88.75 95 GLU A C 1
ATOM 761 O O . GLU A 1 95 ? -10.420 10.039 11.256 1.00 88.75 95 GLU A O 1
ATOM 766 N N . THR A 1 96 ? -8.988 9.609 12.936 1.00 88.38 96 THR A N 1
ATOM 767 C CA . THR A 1 96 ? -7.783 10.067 12.232 1.00 88.38 96 THR A CA 1
ATOM 768 C C . THR A 1 96 ? -7.411 9.091 11.120 1.00 88.38 96 THR A C 1
ATOM 770 O O . THR A 1 96 ? -7.185 9.514 9.984 1.00 88.38 96 THR A O 1
ATOM 773 N N . PHE A 1 97 ? -7.428 7.786 11.402 1.00 88.75 97 PHE A N 1
ATOM 774 C CA . PHE A 1 97 ? -7.210 6.743 10.404 1.00 88.75 97 PHE A CA 1
ATOM 775 C C . PHE A 1 97 ? -8.291 6.763 9.323 1.00 88.75 97 PHE A C 1
ATOM 777 O O . PHE A 1 97 ? -7.965 6.695 8.140 1.00 88.75 97 PHE A O 1
ATOM 784 N N . ASP A 1 98 ? -9.562 6.948 9.682 1.00 91.50 98 ASP A N 1
ATOM 785 C CA . ASP A 1 98 ? -10.649 7.091 8.709 1.00 91.50 98 ASP A CA 1
ATOM 786 C C . ASP A 1 98 ? -10.424 8.272 7.759 1.00 91.50 98 ASP A C 1
ATOM 788 O O . ASP A 1 98 ? -10.549 8.131 6.535 1.00 91.50 98 ASP A O 1
ATOM 792 N N . ALA A 1 99 ? -10.058 9.437 8.303 1.00 91.44 99 ALA A N 1
ATOM 793 C CA . ALA A 1 99 ? -9.755 10.620 7.507 1.00 91.44 99 ALA A CA 1
ATOM 794 C C . ALA A 1 99 ? -8.538 10.395 6.592 1.00 91.44 99 ALA A C 1
ATOM 796 O O . ALA A 1 99 ? -8.581 10.750 5.409 1.00 91.44 99 ALA A O 1
ATOM 797 N N . LEU A 1 100 ? -7.482 9.762 7.108 1.00 91.62 100 LEU A N 1
ATOM 798 C CA . LEU A 1 100 ? -6.277 9.415 6.358 1.00 91.62 100 LEU A CA 1
ATOM 799 C C . LEU A 1 100 ? -6.597 8.467 5.196 1.00 91.62 100 LEU A C 1
ATOM 801 O O . LEU A 1 100 ? -6.334 8.790 4.037 1.00 91.62 100 LEU A O 1
ATOM 805 N N . ILE A 1 101 ? -7.263 7.345 5.478 1.00 93.62 101 ILE A N 1
ATOM 806 C CA . ILE A 1 101 ? -7.683 6.356 4.478 1.00 93.62 101 ILE A CA 1
ATOM 807 C C . ILE A 1 101 ? -8.594 7.008 3.433 1.00 93.62 101 ILE A C 1
ATOM 809 O O . ILE A 1 101 ? -8.455 6.751 2.232 1.00 93.62 101 ILE A O 1
ATOM 813 N N . TYR A 1 102 ? -9.526 7.871 3.852 1.00 94.94 102 TYR A N 1
ATOM 814 C CA . TYR A 1 102 ? -10.396 8.603 2.935 1.00 94.94 102 TYR A CA 1
ATOM 815 C C . TYR A 1 102 ? -9.588 9.488 1.976 1.00 94.94 102 TYR A C 1
ATOM 817 O O . TYR A 1 102 ? -9.793 9.412 0.756 1.00 94.94 102 TYR A O 1
ATOM 825 N N . ASN A 1 103 ? -8.646 10.271 2.499 1.00 94.75 103 ASN A N 1
ATOM 826 C CA . ASN A 1 103 ? -7.797 11.156 1.706 1.00 94.75 103 ASN A CA 1
ATOM 827 C C . ASN A 1 103 ? -6.916 10.360 0.736 1.00 94.75 103 ASN A C 1
ATOM 829 O O . ASN A 1 103 ? -6.952 10.618 -0.470 1.00 94.75 103 ASN A O 1
ATOM 833 N N . CYS A 1 104 ? -6.226 9.326 1.220 1.00 95.94 104 CYS A N 1
ATOM 834 C CA . CYS A 1 104 ? -5.368 8.484 0.390 1.00 95.94 104 CYS A CA 1
ATOM 835 C C . CYS A 1 104 ? -6.165 7.752 -0.691 1.00 95.94 104 CYS A C 1
ATOM 837 O O . CYS A 1 104 ? -5.768 7.737 -1.851 1.00 95.94 104 CYS A O 1
ATOM 839 N N . SER A 1 105 ? -7.355 7.232 -0.380 1.00 95.38 105 SER A N 1
ATOM 840 C CA . SER A 1 105 ? -8.208 6.564 -1.376 1.00 95.38 105 SER A CA 1
ATOM 841 C C . SER A 1 105 ? -8.706 7.480 -2.503 1.00 95.38 105 SER A C 1
ATOM 843 O O . SER A 1 105 ? -9.16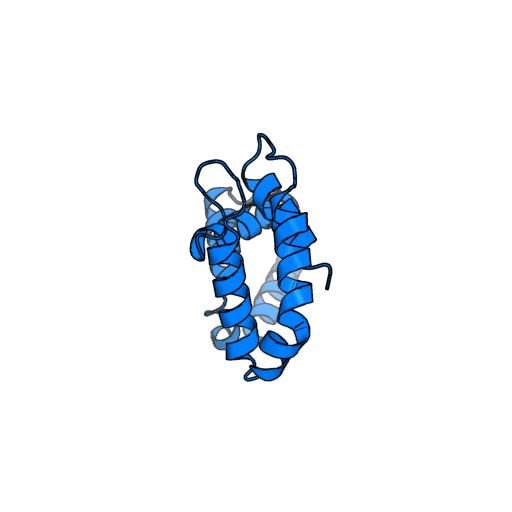1 6.991 -3.540 1.00 95.38 105 SER A O 1
ATOM 845 N N . SER A 1 106 ? -8.646 8.799 -2.293 1.00 95.62 106 SER A N 1
ATOM 846 C CA . SER A 1 106 ? -9.079 9.811 -3.257 1.00 95.62 106 SER A CA 1
ATOM 847 C C . SER A 1 106 ? -7.976 10.191 -4.250 1.00 95.62 106 SER A C 1
ATOM 849 O O . SER A 1 106 ? -8.247 10.924 -5.205 1.00 95.62 106 SER A O 1
ATOM 851 N N . LEU A 1 107 ? -6.748 9.685 -4.065 1.00 95.69 107 LEU A N 1
ATOM 852 C CA . LEU A 1 107 ? -5.651 9.900 -5.004 1.00 95.69 107 LEU A CA 1
ATOM 853 C C . LEU A 1 107 ? -5.977 9.330 -6.387 1.00 95.69 107 LEU A C 1
ATOM 855 O O . LEU A 1 107 ? -6.685 8.329 -6.556 1.00 95.69 107 LEU A O 1
ATOM 859 N N . LYS A 1 108 ? -5.436 9.993 -7.410 1.00 96.56 108 LYS A N 1
ATOM 860 C CA . LYS A 1 108 ? -5.608 9.584 -8.800 1.00 96.56 108 LYS A CA 1
ATOM 861 C C . LYS A 1 108 ? -4.872 8.265 -9.039 1.00 96.56 108 LYS A C 1
ATOM 863 O O . LYS A 1 108 ? -3.694 8.141 -8.733 1.00 96.56 108 LYS A O 1
ATOM 868 N N . VAL A 1 109 ? -5.549 7.314 -9.676 1.00 96.06 109 VAL A N 1
ATOM 869 C CA . VAL A 1 109 ? -4.898 6.089 -10.152 1.00 96.06 109 VAL A CA 1
ATOM 870 C C . VAL A 1 109 ? -3.954 6.433 -11.302 1.00 96.06 109 VAL A C 1
ATOM 872 O O . VAL A 1 109 ? -4.370 7.001 -12.319 1.00 96.06 109 VAL A O 1
ATOM 875 N N . LEU A 1 110 ? -2.688 6.084 -11.134 1.00 95.31 110 LEU A N 1
ATOM 876 C CA . LEU A 1 110 ? -1.633 6.216 -12.123 1.00 95.31 110 LEU A CA 1
ATOM 877 C C . LEU A 1 110 ? -1.663 5.030 -13.104 1.00 95.31 110 LEU A C 1
ATOM 879 O O . LEU A 1 110 ? -2.102 3.937 -12.743 1.00 95.31 110 LEU A O 1
ATOM 883 N N . PRO A 1 111 ? -1.191 5.201 -14.354 1.00 94.62 111 PRO A N 1
ATOM 884 C CA . PRO A 1 111 ? -1.069 4.087 -15.301 1.00 94.62 111 PRO A CA 1
ATOM 885 C C . PRO A 1 111 ? -0.119 2.989 -14.811 1.00 94.62 111 PRO A C 1
ATOM 887 O O . PRO A 1 111 ? -0.280 1.817 -15.145 1.00 94.62 111 PRO A O 1
ATOM 890 N N . ASP A 1 112 ? 0.878 3.389 -14.029 1.00 94.06 112 ASP A N 1
ATOM 891 C CA . ASP A 1 112 ? 1.874 2.509 -13.459 1.00 94.06 112 ASP A CA 1
ATOM 892 C C . ASP A 1 112 ? 1.386 1.923 -12.132 1.00 94.06 112 ASP A C 1
ATOM 894 O O . ASP A 1 112 ? 1.083 2.644 -11.182 1.00 94.06 112 ASP A O 1
ATOM 898 N N . LYS A 1 113 ? 1.307 0.593 -12.070 1.00 91.12 113 LYS A N 1
ATOM 899 C CA . LYS A 1 113 ? 0.840 -0.119 -10.881 1.00 91.12 113 LYS A CA 1
ATOM 900 C C . LYS A 1 113 ? 1.777 0.050 -9.693 1.00 91.12 113 LYS A C 1
ATOM 902 O O . LYS A 1 113 ? 1.260 0.233 -8.602 1.00 91.12 113 LYS A O 1
ATOM 907 N N . CYS A 1 114 ? 3.093 0.043 -9.906 1.00 94.56 114 CYS A N 1
ATOM 908 C CA . CYS A 1 114 ? 4.039 0.189 -8.801 1.00 94.56 114 CYS A CA 1
ATOM 909 C C . CYS A 1 114 ? 3.960 1.596 -8.194 1.00 94.56 114 CYS A C 1
ATOM 911 O O . CYS A 1 114 ? 3.864 1.758 -6.985 1.00 94.56 114 CYS A O 1
ATOM 913 N N . ALA A 1 115 ? 3.832 2.612 -9.052 1.00 95.50 115 ALA A N 1
ATOM 914 C CA . ALA A 1 115 ? 3.635 3.987 -8.603 1.00 95.50 115 ALA A CA 1
ATOM 915 C C . ALA A 1 115 ? 2.310 4.188 -7.838 1.00 95.50 115 ALA A C 1
ATOM 917 O O . ALA A 1 115 ? 2.209 5.090 -7.011 1.00 95.50 115 ALA A O 1
ATOM 918 N N . ASN A 1 116 ? 1.280 3.365 -8.099 1.00 94.69 116 ASN A N 1
ATOM 919 C CA . ASN A 1 116 ? 0.056 3.397 -7.297 1.00 94.69 116 ASN A CA 1
ATOM 920 C C . ASN A 1 116 ? 0.287 2.884 -5.873 1.00 94.69 116 ASN A C 1
ATOM 922 O O . ASN A 1 116 ? -0.275 3.463 -4.952 1.00 94.69 116 ASN A O 1
ATOM 926 N N . GLY A 1 117 ? 1.058 1.811 -5.676 1.00 93.88 117 GLY A N 1
ATOM 927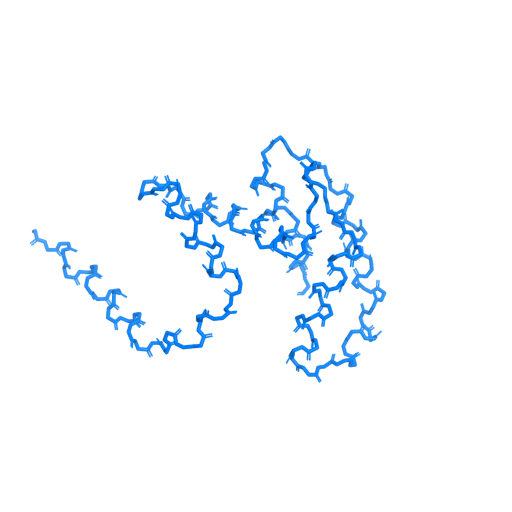 C CA . GLY A 1 117 ? 1.363 1.352 -4.321 1.00 93.88 117 GLY A CA 1
ATOM 928 C C . GLY A 1 117 ? 2.188 2.377 -3.562 1.00 93.88 117 GLY A C 1
ATOM 929 O O . GLY A 1 117 ? 1.754 2.781 -2.490 1.00 93.88 117 GLY A O 1
ATOM 930 N N . ALA A 1 118 ? 3.266 2.879 -4.173 1.00 94.88 118 ALA A N 1
ATOM 931 C CA . ALA A 1 118 ? 4.126 3.908 -3.586 1.00 94.88 118 ALA A CA 1
ATOM 932 C C . ALA A 1 118 ? 3.332 5.139 -3.118 1.00 94.88 118 ALA A C 1
ATOM 934 O O . ALA A 1 118 ? 3.361 5.485 -1.943 1.00 94.88 118 ALA A O 1
ATOM 935 N N . GLN A 1 119 ? 2.500 5.743 -3.988 1.00 96.19 119 GLN A N 1
ATOM 936 C CA . GLN A 1 119 ? 1.721 6.933 -3.598 1.00 96.19 119 GLN A CA 1
ATOM 937 C C . GLN A 1 119 ? 0.758 6.669 -2.429 1.00 96.19 119 GLN A C 1
ATOM 939 O O . GLN A 1 119 ? 0.452 7.579 -1.658 1.00 96.19 119 GLN A O 1
ATOM 944 N N . TYR A 1 120 ? 0.206 5.454 -2.333 1.00 95.50 120 TYR A N 1
ATOM 945 C CA . TYR A 1 120 ? -0.717 5.106 -1.259 1.00 95.50 120 TYR A CA 1
ATOM 946 C C . TYR A 1 120 ? 0.043 4.823 0.028 1.00 95.50 120 TYR A C 1
ATOM 948 O O . TYR A 1 120 ? -0.405 5.266 1.079 1.00 95.50 120 TYR A O 1
ATOM 956 N N . PHE A 1 121 ? 1.171 4.124 -0.062 1.00 91.88 121 PHE A N 1
ATOM 957 C CA . PHE A 1 121 ? 2.032 3.824 1.069 1.00 91.88 121 PHE A CA 1
ATOM 958 C C . PHE A 1 121 ? 2.596 5.113 1.680 1.00 91.88 121 PHE A C 1
ATOM 960 O O . PHE A 1 121 ? 2.399 5.343 2.869 1.00 91.88 121 PHE A O 1
ATOM 967 N N . ASP A 1 122 ? 3.127 6.023 0.857 1.00 93.38 122 ASP A N 1
ATOM 968 C CA . ASP A 1 122 ? 3.567 7.364 1.273 1.00 93.38 122 ASP A CA 1
ATOM 969 C C . ASP A 1 122 ? 2.445 8.147 1.968 1.00 93.38 122 ASP A C 1
ATOM 971 O O . ASP A 1 122 ? 2.632 8.748 3.028 1.00 93.38 122 ASP A O 1
ATOM 975 N N . CYS A 1 123 ? 1.246 8.133 1.378 1.00 94.12 123 CYS A N 1
ATOM 976 C CA . CYS A 1 123 ? 0.101 8.833 1.943 1.00 94.12 123 CYS A CA 1
ATOM 977 C C . CYS A 1 123 ? -0.309 8.253 3.304 1.00 94.12 123 CYS A C 1
ATOM 979 O O . CYS A 1 123 ? -0.578 9.013 4.230 1.00 94.12 123 CYS A O 1
ATOM 981 N N . LEU A 1 124 ? -0.339 6.923 3.441 1.00 90.75 124 LEU A N 1
ATOM 982 C CA . LEU A 1 124 ? -0.690 6.244 4.689 1.00 90.75 124 LEU A CA 1
ATOM 983 C C . LEU A 1 124 ? 0.409 6.378 5.759 1.00 90.75 124 LEU A C 1
ATOM 985 O O . LEU A 1 124 ? 0.084 6.395 6.939 1.00 90.75 124 LEU A O 1
ATOM 989 N N . GLY A 1 125 ? 1.676 6.521 5.364 1.00 84.81 125 GLY A N 1
ATOM 990 C CA . GLY A 1 125 ? 2.825 6.694 6.262 1.00 84.81 125 GLY A CA 1
ATOM 991 C C . GLY A 1 125 ? 3.092 8.134 6.717 1.00 84.81 125 GLY A C 1
ATOM 992 O O . GLY A 1 125 ? 4.117 8.396 7.334 1.00 84.81 125 GLY A O 1
ATOM 993 N N . THR A 1 126 ? 2.211 9.094 6.409 1.00 78.81 126 THR A N 1
ATOM 994 C CA . THR A 1 126 ? 2.394 10.515 6.780 1.00 78.81 126 THR A CA 1
ATOM 995 C C . THR A 1 126 ? 2.119 10.804 8.277 1.00 78.81 126 THR A C 1
ATOM 997 O O . THR A 1 126 ? 2.168 11.964 8.689 1.00 78.81 126 THR A O 1
ATOM 1000 N N . TYR A 1 127 ? 1.842 9.784 9.100 1.00 54.69 127 TYR A N 1
ATOM 1001 C CA . TYR A 1 127 ? 1.516 9.908 10.530 1.00 54.69 127 TYR A CA 1
ATOM 1002 C C . TYR A 1 127 ? 2.561 9.275 11.448 1.00 54.69 127 TYR A C 1
ATOM 1004 O O . TYR A 1 127 ? 3.029 8.164 11.122 1.00 54.69 127 TYR A O 1
#

Organism: Megaselia scalaris (NCBI:txid36166)

Foldseek 3Di:
DPPPVVVVVVVVVVVPPPPVVCVPDLLVVLLVVLDVVCDDPDDSVLSNLRSLLSSCVVLVQADPQLAGDLVSVLVVVCVVVVVVVCPVCCVVCVVVSSVLSVVLRPDDRDPDNSNSSVSSVVSNPPD

Mean predicted aligned error: 9.59 Å

Secondary structure (DSSP, 8-state):
---HHHHHHHHHHHTTS-HHHHTT-HHHHHHHHHHHHH-TTS-HHHHHHHHHHHHHHHTT-B-TTS-B-HHHHHHHHHHHHHHTT-HHHHHHHHHHHHHHHHHHHTSPPPSSHHHHHHHHHHHHT--

Sequence (127 aa):
MNILFSLLALILIYDSISQDDFSNDPYFDCYFDVANKMGPDADEARISDCADTCYLDKFEAINKNGKLNKEKVWKMINIMVIEDNDQSMVDEFSETFDALIYNCSSLKVLPDKCANGAQYFDCLGTY

Solvent-accessible surface area (backbone atoms only — not comparable to full-atom values): 7087 Å² total; per-residue (Å²): 143,73,70,69,64,61,57,53,53,56,54,57,56,57,71,73,48,65,64,76,77,57,72,75,41,67,51,57,55,25,35,52,55,40,37,66,72,65,37,95,86,51,56,66,70,60,32,48,22,38,13,41,26,44,37,34,43,76,55,49,21,36,44,99,81,48,43,60,31,62,74,30,42,51,53,48,52,50,50,60,43,43,75,72,69,37,62,64,56,54,66,75,39,42,71,56,52,52,52,48,48,54,54,43,53,66,56,81,70,53,96,48,59,32,60,32,20,31,56,42,50,56,53,68,61,75,115